Protein AF-A0A558J038-F1 (afdb_monomer_lite)

Radius of gyration: 20.07 Å; chains: 1; bounding box: 39×25×50 Å

pLDDT: mean 92.03, std 6.93, range [54.91, 97.44]

Organism: NCBI:txid664683

Secondary structure (DSSP, 8-state):
-HHHHTHHHHH-GGG--HHHHHHHHHHHHHHHH--GGGT-SHHHHHHHHHHHHH--SSSSHHHHHHHHHHH--

Foldseek 3Di:
DVVLVCCCVPPNPVRNDPVSVVVVCVVVCCVVPNDPVRVDCVVVVVVVVVLVVLDPDPPPSVCSSVVVVVPDD

Sequence (73 aa):
FKFIENIEQLYGKEHLSFNVHLLAHLPKSLQNWGPLSTHDAFIYEDFNQKIKKTVKSSNGVESQICDSFITDP

Structure (mmCIF, N/CA/C/O backbone):
data_AF-A0A558J038-F1
#
_entry.id   AF-A0A558J038-F1
#
loop_
_atom_site.group_PDB
_atom_site.id
_atom_site.type_symbol
_atom_site.label_atom_id
_atom_site.label_alt_id
_atom_site.label_comp_id
_atom_site.label_asym_id
_atom_site.label_entity_id
_atom_site.label_seq_id
_atom_site.pdbx_PDB_ins_code
_atom_site.Cartn_x
_atom_site.Cartn_y
_atom_site.Cartn_z
_atom_site.occupancy
_atom_site.B_iso_or_equiv
_atom_site.auth_seq_id
_atom_site.auth_comp_id
_atom_site.auth_asym_id
_atom_site.auth_atom_id
_atom_site.pdbx_PDB_model_num
ATOM 1 N N . PHE A 1 1 ? -15.386 -3.984 13.884 1.00 84.38 1 PHE A N 1
ATOM 2 C CA . PHE A 1 1 ? -15.205 -2.543 14.146 1.00 84.38 1 PHE A CA 1
ATOM 3 C C . PHE A 1 1 ? -14.481 -2.227 15.455 1.00 84.38 1 PHE A C 1
ATOM 5 O O . PHE A 1 1 ? -13.793 -1.221 15.470 1.00 84.38 1 PHE A O 1
ATOM 12 N N . LYS A 1 2 ? -14.497 -3.108 16.476 1.00 90.69 2 LYS A N 1
ATOM 13 C CA . LYS A 1 2 ? -13.800 -2.910 17.769 1.00 90.69 2 LYS A CA 1
ATOM 14 C C . LYS A 1 2 ? -12.384 -2.320 17.699 1.00 90.69 2 LYS A C 1
ATOM 16 O O . LYS A 1 2 ? -12.039 -1.508 18.537 1.00 90.69 2 LYS A O 1
ATOM 21 N N . PHE A 1 3 ? -11.548 -2.719 16.737 1.00 91.81 3 PHE A N 1
ATOM 22 C CA . PHE A 1 3 ? -10.217 -2.117 16.585 1.00 91.81 3 PHE A CA 1
ATOM 23 C C . PHE A 1 3 ? -10.303 -0.615 16.273 1.00 91.81 3 PHE A C 1
ATOM 25 O O . PHE A 1 3 ? -9.732 0.184 16.998 1.00 91.81 3 PHE A O 1
ATOM 32 N N . ILE A 1 4 ? -11.078 -0.245 15.249 1.00 94.19 4 ILE A N 1
ATOM 33 C CA . ILE A 1 4 ? -11.263 1.134 14.767 1.00 94.19 4 ILE A CA 1
ATOM 34 C C . ILE A 1 4 ? -11.859 2.021 15.867 1.00 94.19 4 ILE A C 1
ATOM 36 O O . ILE A 1 4 ? -11.387 3.131 16.078 1.00 94.19 4 ILE A O 1
ATOM 40 N N . GLU A 1 5 ? -12.852 1.506 16.598 1.00 94.12 5 GLU A N 1
ATOM 41 C CA . GLU A 1 5 ? -13.515 2.207 17.712 1.00 94.12 5 GLU A CA 1
ATOM 42 C C . GLU A 1 5 ? -12.555 2.538 18.861 1.00 94.12 5 GLU A C 1
ATOM 44 O O . GLU A 1 5 ? -12.731 3.544 19.539 1.00 94.12 5 GLU A O 1
ATOM 49 N N . ASN A 1 6 ? -11.524 1.716 19.065 1.00 96.12 6 ASN A N 1
ATOM 50 C CA . ASN A 1 6 ? -10.573 1.880 20.161 1.00 96.12 6 ASN A CA 1
ATOM 51 C C . ASN A 1 6 ? -9.301 2.641 19.759 1.00 96.12 6 ASN A C 1
ATOM 53 O O . ASN A 1 6 ? -8.415 2.792 20.595 1.00 96.12 6 ASN A O 1
ATOM 57 N N . ILE A 1 7 ? -9.173 3.121 18.515 1.00 97.06 7 ILE A N 1
ATOM 58 C CA . ILE A 1 7 ? -7.932 3.761 18.042 1.00 97.06 7 ILE A CA 1
ATOM 59 C C . ILE A 1 7 ? -7.553 4.968 18.896 1.00 97.06 7 ILE A C 1
ATOM 61 O O . ILE A 1 7 ? -6.402 5.078 19.303 1.00 97.06 7 ILE A O 1
ATOM 65 N N . GLU A 1 8 ? -8.513 5.836 19.217 1.00 96.38 8 GLU A N 1
ATOM 66 C CA . GLU A 1 8 ? -8.247 7.012 20.050 1.00 96.38 8 GLU A CA 1
ATOM 67 C C . GLU A 1 8 ? -7.792 6.619 21.457 1.00 96.38 8 GLU A C 1
ATOM 69 O O . GLU A 1 8 ? -6.828 7.177 21.970 1.00 96.38 8 GLU A O 1
ATOM 74 N N . GLN A 1 9 ? -8.440 5.620 22.061 1.00 97.44 9 GLN A N 1
ATOM 75 C CA . GLN A 1 9 ? -8.093 5.157 23.403 1.00 97.44 9 GLN A CA 1
ATOM 76 C C . GLN A 1 9 ? -6.725 4.459 23.446 1.00 97.44 9 GLN A C 1
ATOM 78 O O . GLN A 1 9 ? -6.004 4.584 24.433 1.00 97.44 9 GLN A O 1
ATOM 83 N N . LEU A 1 10 ? -6.387 3.693 22.409 1.00 96.50 10 LEU A N 1
ATOM 84 C CA . LEU A 1 10 ? -5.171 2.881 22.367 1.00 96.50 10 LEU A CA 1
ATOM 85 C C . LEU A 1 10 ? -3.949 3.662 21.884 1.00 96.50 10 LEU A C 1
ATOM 87 O O . LEU A 1 10 ? -2.840 3.381 22.333 1.00 96.50 10 LEU A O 1
ATOM 91 N N . TYR A 1 11 ? -4.146 4.600 20.959 1.00 96.06 11 TYR A N 1
ATOM 92 C CA . TYR A 1 11 ? -3.052 5.247 20.239 1.00 96.06 11 TYR A CA 1
ATOM 93 C C . TYR A 1 11 ? -3.099 6.770 20.300 1.00 96.06 11 TYR A C 1
ATOM 95 O O . TYR A 1 11 ? -2.082 7.386 20.033 1.00 96.06 11 TYR A O 1
ATOM 103 N N . GLY A 1 12 ? -4.219 7.382 20.686 1.00 97.00 12 GLY A N 1
ATOM 104 C CA . GLY A 1 12 ? -4.373 8.834 20.715 1.00 97.00 12 GLY A CA 1
ATOM 105 C C . GLY A 1 12 ? -5.156 9.380 19.523 1.00 97.00 12 GLY A C 1
ATOM 106 O O . GLY A 1 12 ? -5.384 8.719 18.503 1.00 97.00 12 GLY A O 1
ATOM 107 N N . LYS A 1 13 ? -5.616 10.621 19.668 1.00 95.81 13 LYS A N 1
ATOM 108 C CA . LYS A 1 13 ? -6.502 11.288 18.706 1.00 95.81 13 LYS A CA 1
ATOM 109 C C . LYS A 1 13 ? -5.816 11.561 17.366 1.00 95.81 13 LYS A C 1
ATOM 111 O O . LYS A 1 13 ? -6.467 11.541 16.325 1.00 95.81 13 LYS A O 1
ATOM 116 N N . GLU A 1 14 ? -4.508 11.777 17.375 1.00 95.81 14 GLU A N 1
ATOM 117 C CA . GLU A 1 14 ? -3.660 11.959 16.195 1.00 95.81 14 GLU A CA 1
ATOM 118 C C . GLU A 1 14 ? -3.659 10.737 15.262 1.00 95.81 14 GLU A C 1
ATOM 120 O O . GLU A 1 14 ? -3.386 10.869 14.069 1.00 95.81 14 GLU A O 1
ATOM 125 N N . HIS A 1 15 ? -4.036 9.562 15.777 1.00 95.44 15 HIS A N 1
ATOM 126 C CA . HIS A 1 15 ? -4.140 8.328 15.003 1.00 95.44 15 HIS A CA 1
ATOM 127 C C . HIS A 1 15 ? -5.537 8.077 14.415 1.00 95.44 15 HIS A C 1
ATOM 129 O O . HIS A 1 15 ? -5.699 7.127 13.642 1.00 95.44 15 HIS A O 1
ATOM 135 N N . LEU A 1 16 ? -6.529 8.941 14.682 1.00 95.06 16 LEU A N 1
ATOM 136 C CA . LEU A 1 16 ? -7.834 8.944 14.002 1.00 95.06 16 LEU A CA 1
ATOM 137 C C . LEU A 1 16 ? -7.710 9.473 12.564 1.00 95.06 16 LEU A C 1
ATOM 139 O O . LEU A 1 16 ? -8.256 10.508 12.184 1.00 95.06 16 LEU A O 1
ATOM 143 N N . SER A 1 17 ? -6.949 8.746 11.755 1.00 95.56 17 SER A N 1
ATOM 144 C CA . SER A 1 17 ? -6.670 9.086 10.368 1.00 95.56 17 SER A CA 1
ATOM 145 C C . SER A 1 17 ? -7.745 8.558 9.420 1.00 95.56 17 SER A C 1
ATOM 147 O O . SER A 1 17 ? -8.484 7.614 9.712 1.00 95.56 17 SER A O 1
ATOM 149 N N . PHE A 1 18 ? -7.770 9.123 8.216 1.00 95.44 18 PHE A N 1
ATOM 150 C CA . PHE A 1 18 ? -8.616 8.634 7.132 1.00 95.44 18 PHE A CA 1
ATOM 151 C C . PHE A 1 18 ? -8.358 7.152 6.805 1.00 95.44 18 PHE A C 1
ATOM 153 O O . PHE A 1 18 ? -9.299 6.386 6.618 1.00 95.44 18 PHE A O 1
ATOM 160 N N . ASN A 1 19 ? -7.096 6.714 6.825 1.00 93.62 19 ASN A N 1
ATOM 161 C CA . ASN A 1 19 ? -6.732 5.322 6.540 1.00 93.62 19 ASN A CA 1
ATOM 162 C C . ASN A 1 19 ? -7.326 4.347 7.564 1.00 93.62 19 ASN A C 1
ATOM 164 O O . ASN A 1 19 ? -7.783 3.267 7.197 1.00 93.62 19 ASN A O 1
ATOM 168 N N . VAL A 1 20 ? -7.379 4.742 8.838 1.00 95.38 20 VAL A N 1
ATOM 169 C CA . VAL A 1 20 ? -8.041 3.962 9.892 1.00 95.38 20 VAL A CA 1
ATOM 170 C C . VAL A 1 20 ? -9.550 3.876 9.647 1.00 95.38 20 VAL A C 1
ATOM 172 O O . VAL A 1 20 ? -10.130 2.799 9.787 1.00 95.38 20 VAL A O 1
ATOM 175 N N . H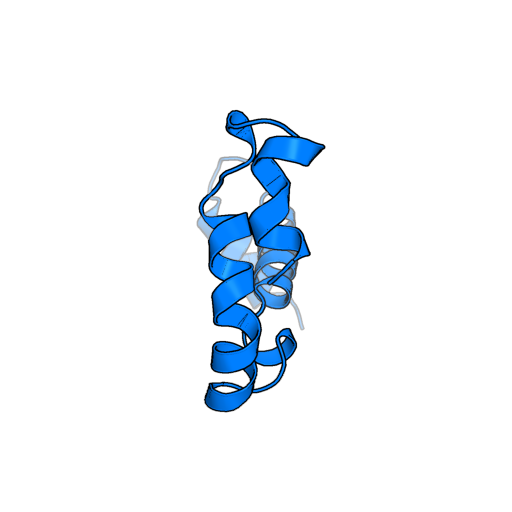IS A 1 21 ? -10.186 4.973 9.226 1.00 93.69 21 HIS A N 1
ATOM 176 C CA . HIS A 1 21 ? -11.604 4.973 8.861 1.00 93.69 21 HIS A CA 1
ATOM 177 C C . HIS A 1 21 ? -11.902 4.035 7.680 1.00 93.69 21 HIS A C 1
ATOM 179 O O . HIS A 1 21 ? -12.888 3.299 7.717 1.00 93.69 21 HIS A O 1
ATOM 185 N N . LEU A 1 22 ? -11.039 3.996 6.658 1.00 93.75 22 LEU A N 1
ATOM 186 C CA . LEU A 1 22 ? -11.216 3.118 5.494 1.00 93.75 22 LEU A CA 1
ATOM 187 C C . LEU A 1 22 ? -11.275 1.625 5.850 1.00 93.75 22 LEU A C 1
ATOM 189 O O . LEU A 1 22 ? -11.964 0.868 5.163 1.00 93.75 22 LEU A O 1
ATOM 193 N N . LEU A 1 23 ? -10.645 1.195 6.949 1.00 93.75 23 LEU A N 1
ATOM 194 C CA . LEU A 1 23 ? -10.749 -0.188 7.432 1.00 93.75 23 LEU A CA 1
ATOM 195 C C . LEU A 1 23 ? -12.201 -0.594 7.737 1.00 93.75 23 LEU A C 1
ATOM 197 O O . LEU A 1 23 ? -12.530 -1.779 7.669 1.00 93.75 23 LEU A O 1
ATOM 201 N N . ALA A 1 24 ? -13.082 0.367 8.039 1.00 94.62 24 ALA A N 1
ATOM 202 C CA . ALA A 1 24 ? -14.500 0.104 8.267 1.00 94.62 24 ALA A CA 1
ATOM 203 C C . ALA A 1 24 ? -15.234 -0.281 6.970 1.00 94.62 24 ALA A C 1
ATOM 205 O O . ALA A 1 24 ? -16.174 -1.075 6.992 1.00 94.62 24 ALA A O 1
ATOM 206 N N . HIS A 1 25 ? -14.779 0.248 5.835 1.00 93.31 25 HIS A N 1
ATOM 207 C CA . HIS A 1 25 ? -15.370 -0.001 4.518 1.00 93.31 25 HIS A CA 1
ATOM 208 C C . HIS A 1 25 ? -14.750 -1.203 3.808 1.00 93.31 25 HIS A C 1
ATOM 210 O O . HIS A 1 25 ? -15.359 -1.750 2.889 1.00 93.31 25 HIS A O 1
ATOM 216 N N . LEU A 1 26 ? -13.574 -1.656 4.258 1.00 92.88 26 LEU A N 1
ATOM 217 C CA . LEU A 1 26 ? -12.815 -2.738 3.633 1.00 92.88 26 LEU A CA 1
ATOM 218 C C . LEU A 1 26 ? -13.651 -4.009 3.370 1.00 92.88 26 LEU A C 1
ATOM 220 O O . LEU A 1 26 ? -13.613 -4.488 2.238 1.00 92.88 26 LEU A O 1
ATOM 224 N N . PRO A 1 27 ? -14.476 -4.533 4.305 1.00 93.56 27 PRO A N 1
ATOM 225 C CA . PRO A 1 27 ? -15.297 -5.714 4.023 1.00 93.56 27 PRO A CA 1
ATOM 226 C C . PRO A 1 27 ? -16.269 -5.513 2.854 1.00 93.56 27 PRO A C 1
ATOM 228 O O . PRO A 1 27 ? -16.447 -6.415 2.035 1.00 93.56 27 PRO A O 1
ATOM 231 N N . LYS A 1 28 ? -16.877 -4.324 2.745 1.00 95.31 28 LYS A N 1
ATOM 232 C CA . LYS A 1 28 ? -17.802 -4.003 1.653 1.00 95.31 28 LYS A CA 1
ATOM 233 C C . LYS A 1 28 ? -17.061 -3.852 0.326 1.00 95.31 28 LYS A C 1
ATOM 235 O O . LYS A 1 28 ? -17.547 -4.333 -0.696 1.00 95.31 28 LYS A O 1
ATOM 240 N N . SER A 1 29 ? -15.876 -3.247 0.345 1.00 94.50 29 SER A N 1
ATOM 241 C CA . SER A 1 29 ? -15.014 -3.162 -0.835 1.00 94.50 29 SER A CA 1
ATOM 242 C C . SER A 1 29 ? -14.629 -4.548 -1.351 1.00 94.50 29 SER A C 1
ATOM 244 O O . SER A 1 29 ? -14.779 -4.803 -2.541 1.00 94.50 29 SER A O 1
ATOM 246 N N . LEU A 1 30 ? -14.238 -5.471 -0.464 1.00 94.62 30 LEU A N 1
ATOM 247 C CA . LEU A 1 30 ? -13.878 -6.837 -0.856 1.00 94.62 30 LEU A CA 1
ATOM 248 C C . LEU A 1 30 ? -15.048 -7.607 -1.486 1.00 94.62 30 LEU A C 1
ATOM 250 O O . LEU A 1 30 ? -14.860 -8.336 -2.455 1.00 94.62 30 LEU A O 1
ATOM 254 N N . GLN A 1 31 ? -16.267 -7.422 -0.970 1.00 96.31 31 GLN A N 1
ATOM 255 C CA . GLN A 1 31 ? -17.470 -8.035 -1.547 1.00 96.31 31 GLN A CA 1
ATOM 256 C C . GLN A 1 31 ? -17.803 -7.497 -2.941 1.00 96.31 31 GLN A C 1
ATOM 258 O O . GLN A 1 31 ? -18.297 -8.242 -3.781 1.00 96.31 31 GLN A O 1
ATOM 263 N N . ASN A 1 32 ? -17.575 -6.205 -3.172 1.00 96.12 32 ASN A N 1
ATOM 264 C CA . ASN A 1 32 ? -17.945 -5.551 -4.424 1.00 96.12 32 ASN A CA 1
ATOM 265 C C . ASN A 1 32 ? -16.881 -5.727 -5.520 1.00 96.12 32 ASN A C 1
ATOM 267 O O . ASN A 1 32 ? -17.232 -5.847 -6.689 1.00 96.12 32 ASN A O 1
ATOM 271 N N . TRP A 1 33 ? -15.599 -5.712 -5.149 1.00 94.81 33 TRP A N 1
ATOM 272 C CA . TRP A 1 33 ? -14.479 -5.577 -6.087 1.00 94.81 33 TRP A CA 1
ATOM 273 C C . TRP A 1 33 ? -13.503 -6.758 -6.051 1.00 94.81 33 TRP A C 1
ATOM 275 O O . TRP A 1 33 ? -12.549 -6.781 -6.818 1.00 94.81 33 TRP A O 1
ATOM 285 N N . GLY A 1 34 ? -13.717 -7.741 -5.173 1.00 94.56 34 GLY A N 1
ATOM 286 C CA . GLY A 1 34 ? -12.829 -8.890 -5.011 1.00 94.56 34 GLY A CA 1
ATOM 287 C C . GLY A 1 34 ? -11.709 -8.664 -3.985 1.00 94.56 34 GLY A C 1
ATOM 288 O O . GLY A 1 34 ? -11.712 -7.665 -3.265 1.00 94.56 34 GLY A O 1
ATOM 289 N N . PRO A 1 35 ? -10.756 -9.606 -3.872 1.00 93.62 35 PRO A N 1
ATOM 290 C CA . PRO A 1 35 ? -9.664 -9.549 -2.899 1.00 93.62 35 PRO A CA 1
ATOM 291 C C . PRO A 1 35 ? -8.833 -8.267 -3.008 1.00 93.62 35 PRO A C 1
ATOM 293 O O . PRO A 1 35 ? -8.684 -7.730 -4.100 1.00 93.62 35 PRO A O 1
ATOM 296 N N . LEU A 1 36 ? -8.215 -7.823 -1.907 1.00 89.62 36 LEU A N 1
ATOM 297 C CA . LEU A 1 36 ? -7.372 -6.616 -1.889 1.00 89.62 36 LEU A CA 1
ATOM 298 C C . LEU A 1 36 ? -6.273 -6.650 -2.962 1.00 89.62 36 LEU A C 1
ATOM 300 O O . LEU A 1 36 ? -5.957 -5.626 -3.548 1.00 89.62 36 LEU A O 1
ATOM 304 N N . SER A 1 37 ? -5.767 -7.845 -3.279 1.00 90.38 37 SER A N 1
ATOM 305 C CA . SER A 1 37 ? -4.748 -8.055 -4.309 1.00 90.38 37 SER A CA 1
ATOM 306 C C . SER A 1 37 ? -5.170 -7.652 -5.725 1.00 90.38 37 SER A C 1
ATOM 308 O O . SER A 1 37 ? -4.348 -7.611 -6.631 1.00 90.38 37 SER A O 1
ATOM 310 N N . THR A 1 38 ? -6.464 -7.433 -5.957 1.00 92.19 38 THR A N 1
ATOM 311 C CA . THR A 1 38 ? -6.989 -7.050 -7.278 1.00 92.19 38 THR A CA 1
ATOM 312 C C . THR A 1 38 ? -7.011 -5.537 -7.492 1.00 92.19 38 THR A C 1
ATOM 314 O O . THR A 1 38 ? -7.155 -5.084 -8.624 1.00 92.19 38 THR A O 1
ATOM 317 N N . HIS A 1 39 ? -6.847 -4.754 -6.424 1.00 88.12 39 HIS A N 1
ATOM 318 C CA . HIS A 1 39 ? -6.883 -3.287 -6.443 1.00 88.12 39 HIS A CA 1
ATOM 319 C C . HIS A 1 39 ? -5.801 -2.658 -5.557 1.00 88.12 39 HIS A C 1
ATOM 321 O O . HIS A 1 39 ? -5.880 -1.476 -5.223 1.00 88.12 39 HIS A O 1
ATOM 327 N N . ASP A 1 40 ? -4.773 -3.425 -5.191 1.00 90.56 40 ASP A N 1
ATOM 328 C CA . ASP A 1 40 ? -3.588 -2.879 -4.540 1.00 90.56 40 ASP A CA 1
ATOM 329 C C . ASP A 1 40 ? -2.710 -2.085 -5.522 1.00 90.56 40 ASP A C 1
ATOM 331 O O . ASP A 1 40 ? -2.851 -2.153 -6.747 1.00 90.56 40 ASP A O 1
ATOM 335 N N . ALA A 1 41 ? -1.805 -1.286 -4.959 1.00 93.94 41 ALA A N 1
ATOM 336 C CA . ALA A 1 41 ? -0.883 -0.468 -5.731 1.00 93.94 41 ALA A CA 1
ATOM 337 C C . ALA A 1 41 ? 0.478 -1.149 -5.972 1.00 93.94 41 ALA A C 1
ATOM 339 O O . ALA A 1 41 ? 1.342 -0.540 -6.606 1.00 93.94 41 ALA A O 1
ATOM 340 N N . PHE A 1 42 ? 0.696 -2.384 -5.498 1.00 93.44 42 PHE A N 1
ATOM 341 C CA . PHE A 1 42 ? 2.037 -2.979 -5.449 1.00 93.44 42 PHE A CA 1
ATOM 342 C C . PHE A 1 42 ? 2.648 -3.139 -6.838 1.00 93.44 42 PHE A C 1
ATOM 344 O O . PHE A 1 42 ? 3.829 -2.852 -7.025 1.00 93.44 42 PHE A O 1
ATOM 351 N N . ILE A 1 43 ? 1.844 -3.527 -7.831 1.00 93.81 43 ILE A N 1
ATOM 352 C CA . ILE A 1 43 ? 2.316 -3.657 -9.217 1.00 93.81 43 ILE A CA 1
ATOM 353 C C . ILE A 1 43 ? 2.799 -2.317 -9.791 1.00 93.81 43 ILE A C 1
ATOM 355 O O . ILE A 1 43 ? 3.780 -2.272 -10.533 1.00 93.81 43 ILE A O 1
ATOM 359 N N . TYR A 1 44 ? 2.145 -1.216 -9.417 1.00 94.69 44 TYR A N 1
ATOM 360 C CA . TYR A 1 44 ? 2.499 0.121 -9.880 1.00 94.69 44 TYR A CA 1
ATOM 361 C C . TYR A 1 44 ? 3.735 0.640 -9.142 1.00 94.69 44 TYR A C 1
ATOM 363 O O . TYR A 1 44 ? 4.613 1.233 -9.761 1.00 94.69 44 TYR A O 1
ATOM 371 N N . GLU A 1 45 ? 3.845 0.388 -7.836 1.00 96.38 45 GLU A N 1
ATOM 372 C CA . GLU A 1 45 ? 5.021 0.755 -7.041 1.00 96.38 45 GLU A CA 1
ATOM 373 C C . GLU A 1 45 ? 6.282 -0.007 -7.481 1.00 96.38 45 GLU A C 1
ATOM 375 O O . GLU A 1 45 ? 7.351 0.601 -7.611 1.00 96.38 45 GLU A O 1
ATOM 380 N N . ASP A 1 46 ? 6.158 -1.304 -7.785 1.00 95.00 46 ASP A N 1
ATOM 381 C CA . ASP A 1 46 ? 7.244 -2.102 -8.369 1.00 95.00 46 ASP A CA 1
ATOM 382 C C . ASP A 1 46 ? 7.687 -1.522 -9.720 1.00 95.00 46 ASP A C 1
ATOM 384 O O . ASP A 1 46 ? 8.880 -1.317 -9.972 1.00 95.00 46 ASP A O 1
ATOM 388 N N . PHE A 1 47 ? 6.727 -1.166 -10.578 1.00 93.44 47 PHE A N 1
ATOM 389 C CA . PHE A 1 47 ? 7.037 -0.564 -11.870 1.00 93.44 47 PHE A CA 1
ATOM 390 C C . PHE A 1 47 ? 7.665 0.831 -11.740 1.00 93.44 47 PHE A C 1
ATOM 392 O O . PHE A 1 47 ? 8.633 1.136 -12.438 1.00 93.44 47 PHE A O 1
ATOM 399 N N . ASN A 1 48 ? 7.219 1.649 -10.784 1.00 94.94 48 ASN A N 1
ATOM 400 C CA . ASN A 1 48 ? 7.848 2.935 -10.475 1.00 94.94 48 ASN A CA 1
ATOM 401 C C . ASN A 1 48 ? 9.318 2.765 -10.078 1.00 94.94 48 ASN A C 1
ATOM 403 O O . ASN A 1 48 ? 10.159 3.583 -10.458 1.00 94.94 48 ASN A O 1
ATOM 407 N N . GLN A 1 49 ? 9.660 1.696 -9.352 1.00 94.06 49 GLN A N 1
ATOM 408 C CA . GLN A 1 49 ? 11.056 1.390 -9.050 1.00 94.06 49 GLN A CA 1
ATOM 409 C C . GLN A 1 49 ? 11.852 1.056 -10.321 1.00 94.06 49 GLN A C 1
ATOM 411 O O . GLN A 1 49 ? 12.994 1.505 -10.448 1.00 94.06 49 GLN A O 1
ATOM 416 N N . LYS A 1 50 ? 11.271 0.299 -11.260 1.00 92.38 50 LYS A N 1
ATOM 417 C CA . LYS A 1 50 ? 11.905 -0.007 -12.555 1.00 92.38 50 LYS A CA 1
ATOM 418 C C . LYS A 1 50 ? 12.162 1.267 -13.353 1.00 92.38 50 LYS A C 1
ATOM 420 O O . LYS A 1 50 ? 13.308 1.502 -13.720 1.00 92.38 50 LYS A O 1
ATOM 425 N N . ILE A 1 51 ? 11.158 2.137 -13.497 1.00 93.12 51 ILE A N 1
ATOM 426 C CA . ILE A 1 51 ? 11.313 3.452 -14.146 1.00 93.12 51 ILE A CA 1
ATOM 427 C C . ILE A 1 51 ? 12.410 4.266 -13.452 1.00 93.12 51 ILE A C 1
ATOM 429 O O . ILE A 1 51 ? 13.299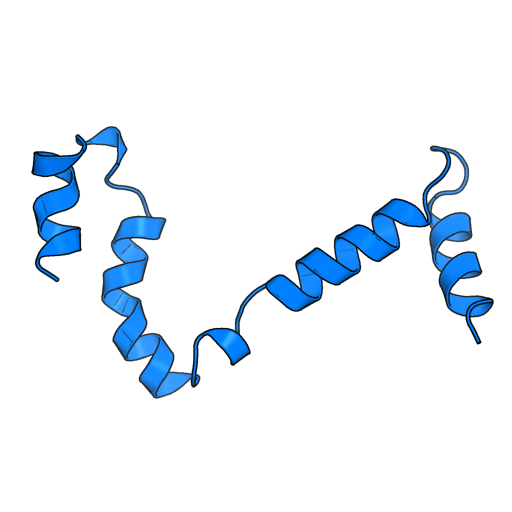 4.801 -14.098 1.00 93.12 51 ILE A O 1
ATOM 433 N N . LYS A 1 52 ? 12.409 4.338 -12.118 1.00 94.00 52 LYS A N 1
ATOM 434 C CA . LYS A 1 52 ? 13.416 5.117 -11.383 1.00 94.00 52 LYS A CA 1
ATOM 435 C C . LYS A 1 52 ? 14.848 4.631 -11.639 1.00 94.00 52 LYS A C 1
ATOM 437 O O . LYS A 1 52 ? 15.764 5.446 -11.626 1.00 94.00 52 LYS A O 1
ATOM 442 N N . LYS A 1 53 ? 15.054 3.329 -11.865 1.00 92.81 53 LYS A N 1
ATOM 443 C CA . LYS A 1 53 ? 16.378 2.752 -12.161 1.00 92.81 53 LYS A CA 1
ATOM 444 C C . LYS A 1 53 ? 16.894 3.105 -13.559 1.00 92.81 53 LYS A C 1
ATOM 446 O O . LYS A 1 53 ? 18.107 3.053 -13.761 1.00 92.81 53 LYS A O 1
ATOM 451 N N . THR A 1 54 ? 16.023 3.463 -14.504 1.00 92.94 54 THR A N 1
ATOM 452 C CA . THR A 1 54 ? 16.450 3.874 -15.854 1.00 92.94 54 THR A CA 1
ATOM 453 C C . THR A 1 54 ? 17.043 5.285 -15.854 1.00 92.94 54 THR A C 1
ATOM 455 O O . THR A 1 54 ? 17.930 5.588 -16.650 1.00 92.94 54 THR A O 1
ATOM 458 N N . VAL A 1 55 ? 16.622 6.128 -14.905 1.00 93.81 55 VAL A N 1
ATOM 459 C CA . VAL A 1 55 ? 17.081 7.511 -14.761 1.00 93.81 55 VAL A CA 1
ATOM 460 C C . VAL A 1 55 ? 18.437 7.562 -14.051 1.00 93.81 55 VAL A C 1
ATOM 462 O O . VAL A 1 55 ? 18.541 7.417 -12.834 1.00 93.81 55 VAL A O 1
ATOM 465 N N . LYS A 1 56 ? 19.494 7.810 -14.822 1.00 92.38 56 LYS A N 1
ATOM 466 C CA . LYS A 1 56 ? 20.889 7.934 -14.365 1.00 92.38 56 LYS A CA 1
ATOM 467 C C . LYS A 1 56 ? 21.313 9.386 -14.153 1.00 92.38 56 LYS A C 1
ATOM 469 O O . LYS A 1 56 ? 22.240 9.649 -13.392 1.00 92.38 56 LYS A O 1
ATOM 474 N N . SER A 1 57 ? 20.660 10.331 -14.831 1.00 92.50 57 SER A N 1
ATOM 475 C CA . SER A 1 57 ? 20.922 11.767 -14.688 1.00 92.50 57 SER A CA 1
ATOM 476 C C . SER A 1 57 ? 19.673 12.605 -14.962 1.00 92.50 57 SER A C 1
ATOM 478 O O . SER A 1 57 ? 18.721 12.119 -15.569 1.00 92.50 57 SER A O 1
ATOM 480 N N . SER A 1 58 ? 19.696 13.880 -14.569 1.00 91.12 58 SER A N 1
ATOM 481 C CA . SER A 1 58 ? 18.630 14.848 -14.868 1.00 91.12 58 SER A CA 1
ATOM 482 C C . SER A 1 58 ? 18.562 15.271 -16.341 1.00 91.12 58 SER A C 1
ATOM 484 O O . SER A 1 58 ? 17.630 15.970 -16.725 1.00 91.12 58 SER A O 1
ATOM 486 N N . ASN A 1 59 ? 19.544 14.891 -17.163 1.00 93.75 59 ASN A N 1
ATOM 487 C CA . ASN A 1 59 ? 19.611 15.287 -18.566 1.00 93.75 59 ASN A CA 1
ATOM 488 C C . ASN A 1 59 ? 18.881 14.260 -19.434 1.00 93.75 59 ASN A C 1
ATOM 490 O O . ASN A 1 59 ? 19.296 13.106 -19.484 1.00 93.75 59 ASN A O 1
ATOM 494 N N . GLY A 1 60 ? 17.822 14.671 -20.133 1.00 92.75 60 GLY A N 1
ATOM 495 C CA . GLY A 1 60 ? 17.090 13.797 -21.059 1.00 92.75 60 GLY A CA 1
ATOM 496 C C . GLY A 1 60 ? 16.471 12.580 -20.366 1.00 92.75 60 GLY A C 1
ATOM 497 O O . GLY A 1 60 ? 16.717 11.441 -20.7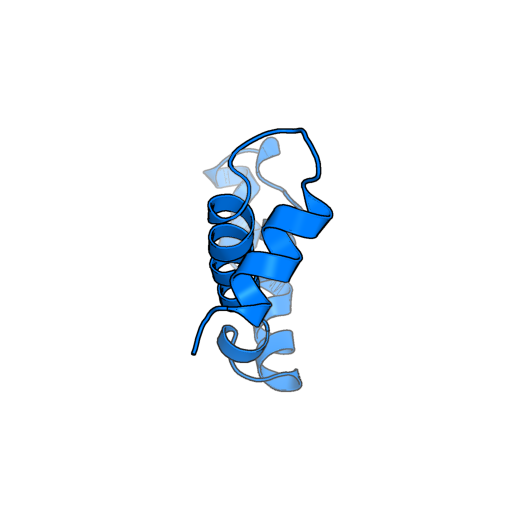64 1.00 92.75 60 GLY A O 1
ATOM 498 N N . VAL A 1 61 ? 15.737 12.808 -19.275 1.00 93.75 61 VAL A N 1
ATOM 499 C CA . VAL A 1 61 ? 15.101 11.754 -18.462 1.00 93.75 61 VAL A CA 1
ATOM 500 C C . VAL A 1 61 ? 14.131 10.926 -19.305 1.00 93.75 61 VAL A C 1
ATOM 502 O O . VAL A 1 61 ? 14.106 9.703 -19.208 1.00 93.75 61 VAL A O 1
ATOM 505 N N . GLU A 1 62 ? 13.367 11.589 -20.165 1.00 92.62 62 GLU A N 1
ATOM 506 C CA . GLU A 1 62 ? 12.428 10.976 -21.096 1.00 92.62 62 GLU A CA 1
ATOM 507 C C . GLU A 1 62 ? 13.118 10.011 -22.066 1.00 92.62 62 GLU A C 1
ATOM 509 O O . GLU A 1 62 ? 12.660 8.879 -22.200 1.00 92.62 62 GLU A O 1
ATOM 514 N N . SER A 1 63 ? 14.258 10.399 -22.655 1.00 93.06 63 SER A N 1
ATOM 515 C CA . SER A 1 63 ? 15.041 9.515 -23.531 1.00 93.06 63 SER A CA 1
ATOM 516 C C . SER A 1 63 ? 15.565 8.318 -22.748 1.00 93.06 63 SER A C 1
ATOM 518 O O . SER A 1 63 ? 15.372 7.185 -23.164 1.00 93.06 63 SER A O 1
ATOM 520 N N . GLN A 1 64 ? 16.131 8.544 -21.556 1.00 93.25 64 GLN A N 1
ATOM 521 C CA . GLN A 1 64 ? 16.640 7.462 -20.704 1.00 93.25 64 GLN A CA 1
ATOM 522 C C . GLN A 1 64 ? 15.561 6.423 -20.360 1.00 93.25 64 GLN A C 1
ATOM 524 O O . GLN A 1 64 ? 15.845 5.225 -20.329 1.00 93.25 64 GLN A O 1
ATOM 529 N N . ILE A 1 65 ? 14.328 6.871 -20.111 1.00 92.69 65 ILE A N 1
ATOM 530 C CA . ILE A 1 65 ? 13.189 5.988 -19.854 1.00 92.69 65 ILE A CA 1
ATOM 531 C C . ILE A 1 65 ? 12.786 5.256 -21.139 1.00 92.69 65 ILE A C 1
ATOM 533 O O . ILE A 1 65 ? 12.731 4.028 -21.134 1.00 92.69 65 ILE A O 1
ATOM 537 N N . CYS A 1 66 ? 12.519 5.982 -22.228 1.00 92.19 66 CYS A N 1
ATOM 538 C CA . CYS A 1 66 ? 12.062 5.396 -23.490 1.00 92.19 66 CYS A CA 1
ATOM 539 C C . CYS A 1 66 ? 13.069 4.392 -24.057 1.00 92.19 66 CYS A C 1
ATOM 541 O O . CYS A 1 66 ? 12.689 3.270 -24.383 1.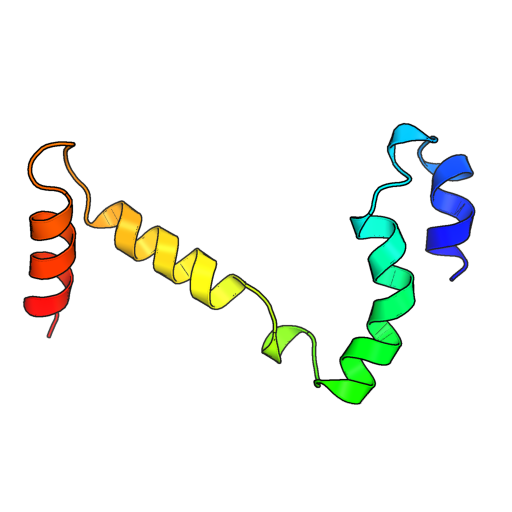00 92.19 66 CYS A O 1
ATOM 543 N N . ASP A 1 67 ? 14.346 4.762 -24.113 1.00 89.19 67 ASP A N 1
ATOM 544 C CA . ASP A 1 67 ? 15.403 3.925 -24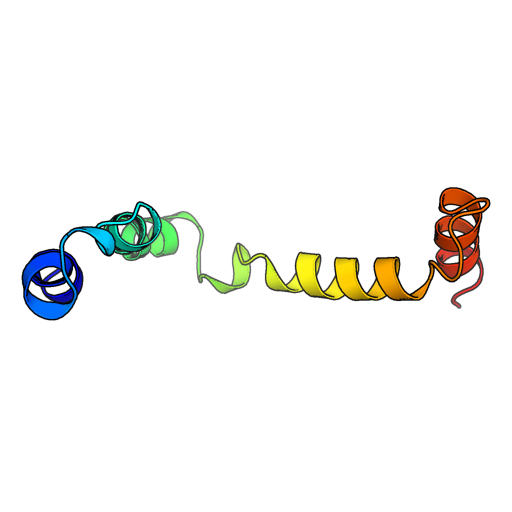.675 1.00 89.19 67 ASP A CA 1
ATOM 545 C C . ASP A 1 67 ? 15.557 2.621 -23.885 1.00 89.19 67 ASP A C 1
ATOM 547 O O . ASP A 1 67 ? 15.725 1.562 -24.487 1.00 89.19 67 ASP A O 1
ATOM 551 N N . SER A 1 68 ? 15.421 2.667 -22.552 1.00 86.62 68 SER A N 1
ATOM 552 C CA . SER A 1 68 ? 15.484 1.470 -21.702 1.00 86.62 68 SER A CA 1
ATOM 553 C C . SER A 1 68 ? 14.383 0.460 -22.025 1.00 86.62 68 SER A C 1
ATOM 555 O O . SER A 1 68 ? 14.659 -0.730 -22.043 1.00 86.62 68 SER A O 1
ATOM 557 N N . PHE A 1 69 ? 13.155 0.912 -22.294 1.00 84.25 69 PHE A N 1
ATOM 558 C CA . PHE A 1 69 ? 12.036 0.010 -22.599 1.00 84.25 69 PHE A CA 1
ATOM 559 C C . PHE A 1 69 ? 11.974 -0.411 -24.073 1.00 84.25 69 PHE A C 1
ATOM 561 O O . PHE A 1 69 ? 11.335 -1.407 -24.391 1.00 84.25 69 PHE A O 1
ATOM 568 N N . ILE A 1 70 ? 12.613 0.338 -24.977 1.00 82.56 70 ILE A N 1
ATOM 569 C CA . ILE A 1 70 ? 12.713 -0.011 -26.404 1.00 82.56 70 ILE A CA 1
ATOM 570 C C . ILE A 1 70 ? 13.831 -1.034 -26.650 1.00 82.56 70 ILE A C 1
ATOM 572 O O . ILE A 1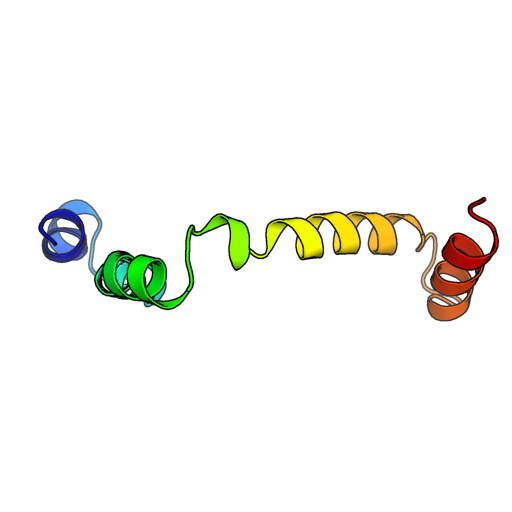 70 ? 13.744 -1.818 -27.593 1.00 82.56 70 ILE A O 1
ATOM 576 N N . THR A 1 71 ? 14.889 -1.015 -25.834 1.00 70.44 71 THR A N 1
ATOM 577 C CA . THR A 1 71 ? 16.055 -1.903 -25.989 1.00 70.44 71 THR A CA 1
ATOM 578 C C . THR A 1 71 ? 16.026 -3.147 -25.100 1.00 70.44 71 THR A C 1
ATOM 580 O O . THR A 1 71 ? 16.868 -4.026 -25.293 1.00 70.44 71 THR A O 1
ATOM 583 N N . ASP A 1 72 ? 15.067 -3.258 -24.176 1.00 60.91 72 ASP A N 1
ATOM 584 C CA . ASP A 1 72 ? 14.794 -4.502 -23.447 1.00 60.91 72 ASP A CA 1
ATOM 585 C C . ASP A 1 72 ? 14.165 -5.542 -24.412 1.00 60.91 72 ASP A C 1
ATOM 587 O O . ASP A 1 72 ? 13.157 -5.225 -25.049 1.00 60.91 72 ASP A O 1
ATOM 591 N N . PRO A 1 73 ? 14.755 -6.748 -24.580 1.00 54.91 73 PRO A N 1
ATOM 592 C CA . PRO A 1 73 ? 14.231 -7.800 -25.460 1.00 54.91 73 PRO A CA 1
ATOM 593 C C . PRO A 1 73 ? 12.914 -8.427 -24.979 1.00 54.91 73 PRO A C 1
ATOM 595 O O . PRO A 1 73 ? 12.660 -8.450 -23.752 1.00 54.91 73 PRO A O 1
#